Protein AF-A0A4X2KFP1-F1 (afdb_monomer_lite)

InterPro domains:
  IPR050694 LRRC14/PRAME [PTHR14224] (2-94)
  IPR060378 PRAME-like, N-terminal domain [PF27091] (4-67)

Sequence (101 aa):
MQSLLFLCAVQVTRHHTLACWALASLPRELYPALFQAAFMYGRTLVLQALVQTWPYPCLSFRQLLPKPKQLGWPERPRKESVQAVILALLAAPRSRESSSR

Radius of gyration: 14.13 Å; chains: 1; bounding box: 24×28×51 Å

Structure (mmCIF, N/CA/C/O backbone):
data_AF-A0A4X2KFP1-F1
#
_entry.id   AF-A0A4X2KFP1-F1
#
loop_
_atom_site.group_PDB
_atom_site.id
_atom_site.type_symbol
_atom_site.label_atom_id
_atom_site.label_alt_id
_atom_site.label_comp_id
_atom_site.label_asym_id
_atom_site.label_entity_id
_atom_site.label_seq_id
_atom_site.pdbx_PDB_ins_code
_atom_site.Cartn_x
_atom_site.Cartn_y
_atom_site.Cartn_z
_atom_site.occupancy
_atom_site.B_iso_or_equiv
_atom_site.auth_seq_id
_atom_site.auth_comp_id
_atom_site.auth_asym_id
_atom_site.auth_atom_id
_atom_site.pdbx_PDB_model_num
ATOM 1 N N . MET A 1 1 ? -15.492 -0.911 13.848 1.00 51.03 1 MET A N 1
ATOM 2 C CA . MET A 1 1 ? -15.079 -2.331 13.903 1.00 51.03 1 MET A CA 1
ATOM 3 C C . MET A 1 1 ? -14.133 -2.579 12.738 1.00 51.03 1 MET A C 1
ATOM 5 O O . MET A 1 1 ? -14.482 -2.202 11.626 1.00 51.03 1 MET A O 1
ATOM 9 N N . GLN A 1 2 ? -12.928 -3.098 12.980 1.00 66.12 2 GLN A N 1
ATOM 10 C CA . GLN A 1 2 ? -11.986 -3.442 11.905 1.00 66.12 2 GLN A CA 1
ATOM 11 C C . GLN A 1 2 ? -12.395 -4.796 11.314 1.00 66.12 2 GLN A C 1
ATOM 13 O O . GLN A 1 2 ? -12.645 -5.735 12.065 1.00 66.12 2 GLN A O 1
ATOM 18 N N . SER A 1 3 ? -12.516 -4.897 9.988 1.00 81.25 3 SER A N 1
ATOM 19 C CA . SER A 1 3 ? -12.847 -6.170 9.338 1.00 81.25 3 SER A CA 1
ATOM 20 C C . SER A 1 3 ? -11.666 -7.143 9.424 1.00 81.25 3 SER A C 1
ATOM 22 O O . SER A 1 3 ? -10.509 -6.721 9.442 1.00 81.25 3 SER A O 1
ATOM 24 N N . LEU A 1 4 ? -11.938 -8.453 9.430 1.00 84.19 4 LEU A N 1
ATOM 25 C CA . LEU A 1 4 ? -10.886 -9.480 9.388 1.00 84.19 4 LEU A CA 1
ATOM 26 C C . LEU A 1 4 ? -9.960 -9.292 8.181 1.00 84.19 4 LEU A C 1
ATOM 28 O O . LEU A 1 4 ? -8.747 -9.390 8.316 1.00 84.19 4 LEU A O 1
ATOM 32 N N . LEU A 1 5 ? -10.526 -8.920 7.029 1.00 84.31 5 LEU A N 1
ATOM 33 C CA . LEU A 1 5 ? -9.762 -8.590 5.825 1.00 84.31 5 LEU A CA 1
ATOM 34 C C . LEU A 1 5 ? -8.757 -7.465 6.068 1.00 84.31 5 LEU A C 1
ATOM 36 O O . LEU A 1 5 ? -7.614 -7.556 5.625 1.00 84.31 5 LEU A O 1
ATOM 40 N N . PHE A 1 6 ? -9.162 -6.421 6.795 1.00 82.50 6 PHE A N 1
ATOM 41 C CA . PHE A 1 6 ? -8.265 -5.327 7.132 1.00 82.50 6 PHE A CA 1
ATOM 42 C C . PHE A 1 6 ? -7.125 -5.808 8.031 1.00 82.50 6 PHE A C 1
ATOM 44 O O . PHE A 1 6 ? -5.969 -5.533 7.735 1.00 82.50 6 PHE A O 1
ATOM 51 N N . LEU A 1 7 ? -7.423 -6.580 9.080 1.00 84.00 7 LEU A N 1
ATOM 52 C CA . LEU A 1 7 ? -6.397 -7.125 9.978 1.00 84.00 7 LEU A CA 1
ATOM 53 C C . LEU A 1 7 ? -5.424 -8.063 9.248 1.00 84.00 7 LEU A C 1
ATOM 55 O O . LEU A 1 7 ? -4.211 -7.953 9.435 1.00 84.00 7 LEU A O 1
ATOM 59 N N . CYS A 1 8 ? -5.930 -8.921 8.358 1.00 86.38 8 CYS A N 1
ATOM 60 C CA . CYS A 1 8 ? -5.096 -9.735 7.475 1.00 86.38 8 CYS A CA 1
ATOM 61 C C . CYS A 1 8 ? -4.197 -8.854 6.601 1.00 86.38 8 CYS A C 1
ATOM 63 O O . CYS A 1 8 ? -2.998 -9.106 6.517 1.00 86.38 8 CYS A O 1
ATOM 65 N N . ALA A 1 9 ? -4.735 -7.786 6.007 1.00 86.69 9 ALA A N 1
ATOM 66 C CA . ALA A 1 9 ? -3.953 -6.858 5.199 1.00 86.69 9 ALA A CA 1
ATOM 67 C C . ALA A 1 9 ? -2.849 -6.156 6.009 1.00 86.69 9 ALA A C 1
ATOM 69 O O . ALA A 1 9 ? -1.717 -6.037 5.533 1.00 86.69 9 ALA A O 1
ATOM 70 N N . VAL A 1 10 ? -3.127 -5.746 7.251 1.00 86.62 10 VAL A N 1
ATOM 71 C CA . VAL A 1 10 ? -2.102 -5.208 8.163 1.00 86.62 10 VAL A CA 1
ATOM 72 C C . VAL A 1 10 ? -0.986 -6.223 8.385 1.00 86.62 10 VAL A C 1
ATOM 74 O O . VAL A 1 10 ? 0.193 -5.881 8.285 1.00 86.62 10 VAL A O 1
ATOM 77 N N . GLN A 1 11 ? -1.347 -7.475 8.655 1.00 88.44 11 GLN A N 1
ATOM 78 C CA . GLN A 1 11 ? -0.365 -8.505 8.965 1.00 88.44 11 GLN A CA 1
ATOM 79 C C . GLN A 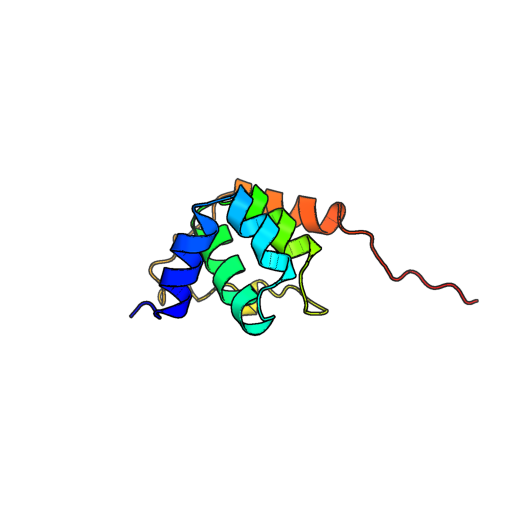1 11 ? 0.473 -8.897 7.743 1.00 88.44 11 GLN A C 1
ATOM 81 O O . GLN A 1 11 ? 1.690 -9.029 7.856 1.00 88.44 11 GLN A O 1
ATOM 86 N N . VAL A 1 12 ? -0.141 -9.007 6.564 1.00 86.31 12 VAL A N 1
ATOM 87 C CA . VAL A 1 12 ? 0.571 -9.280 5.307 1.00 86.31 12 VAL A CA 1
ATOM 88 C C . VAL A 1 12 ? 1.539 -8.140 4.989 1.00 86.31 12 VAL A C 1
ATOM 90 O O . VAL A 1 12 ? 2.725 -8.376 4.780 1.00 86.31 12 VAL A O 1
ATOM 93 N N . THR A 1 13 ? 1.076 -6.887 5.039 1.00 85.50 13 THR A N 1
ATOM 94 C CA . THR A 1 13 ? 1.900 -5.706 4.707 1.00 85.50 13 THR A CA 1
ATOM 95 C C . THR A 1 13 ? 3.033 -5.439 5.705 1.00 85.50 13 THR A C 1
ATOM 97 O O . THR A 1 13 ? 3.950 -4.672 5.402 1.00 85.50 13 THR A O 1
ATOM 100 N N . ARG A 1 14 ? 3.018 -6.085 6.878 1.00 86.56 14 ARG A N 1
ATOM 101 C CA . ARG A 1 14 ? 4.122 -6.065 7.847 1.00 86.56 14 ARG A CA 1
ATOM 102 C C . ARG A 1 14 ? 5.354 -6.821 7.338 1.00 86.56 14 ARG A C 1
ATOM 104 O O . ARG A 1 14 ? 6.474 -6.413 7.641 1.00 86.56 14 ARG A O 1
ATOM 111 N N . HIS A 1 15 ? 5.162 -7.881 6.553 1.00 87.44 15 HIS A N 1
ATOM 112 C CA . HIS A 1 15 ? 6.241 -8.687 5.981 1.00 87.44 15 HIS A CA 1
ATOM 113 C C . HIS A 1 15 ? 6.541 -8.243 4.547 1.00 87.44 15 HIS A C 1
ATOM 115 O O . HIS A 1 15 ? 6.100 -8.866 3.590 1.00 87.44 15 HIS A O 1
ATOM 121 N N . HIS A 1 16 ? 7.305 -7.157 4.402 1.00 81.44 16 HIS A N 1
ATOM 122 C CA . HIS A 1 16 ? 7.544 -6.463 3.130 1.00 81.44 16 HIS A CA 1
ATOM 123 C C . HIS A 1 16 ? 7.911 -7.374 1.943 1.00 81.44 16 HIS A C 1
ATOM 125 O O . HIS A 1 16 ? 7.297 -7.266 0.887 1.00 81.44 16 HIS A O 1
ATOM 131 N N . THR A 1 17 ? 8.881 -8.277 2.104 1.00 82.62 17 THR A N 1
ATOM 132 C CA . THR A 1 17 ? 9.329 -9.182 1.032 1.00 82.62 17 TH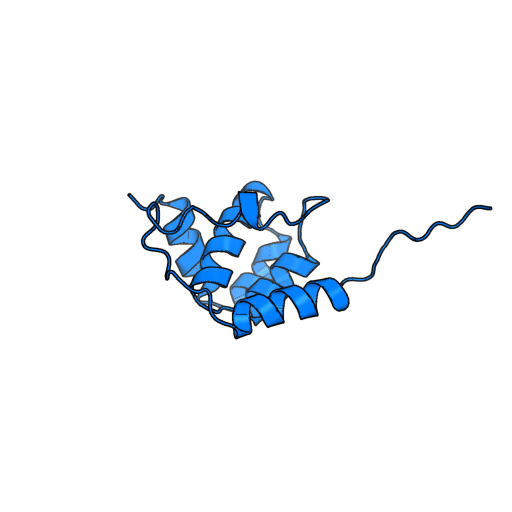R A CA 1
ATOM 133 C C . THR A 1 17 ? 8.248 -10.188 0.657 1.00 82.62 17 THR A C 1
ATOM 135 O O . THR A 1 17 ? 7.853 -10.253 -0.503 1.00 82.62 17 THR A O 1
ATOM 138 N N . LEU A 1 18 ? 7.725 -10.927 1.638 1.00 83.12 18 LEU A N 1
ATOM 139 C CA . LEU A 1 18 ? 6.660 -11.912 1.425 1.00 83.12 18 LEU A CA 1
ATOM 140 C C . LEU A 1 18 ? 5.401 -11.275 0.835 1.00 83.12 18 LEU A C 1
ATOM 142 O O . LEU A 1 18 ? 4.782 -11.869 -0.040 1.00 83.12 18 LEU A O 1
ATOM 146 N N . ALA A 1 19 ? 5.057 -10.060 1.266 1.00 84.31 19 ALA A N 1
ATOM 147 C CA . ALA A 1 19 ? 3.945 -9.304 0.712 1.00 84.31 19 ALA A CA 1
ATOM 148 C C . ALA A 1 19 ? 4.147 -9.073 -0.785 1.00 84.31 19 ALA A C 1
ATOM 150 O O . ALA A 1 19 ? 3.284 -9.465 -1.558 1.00 84.31 19 ALA A O 1
ATOM 151 N N . CYS A 1 20 ? 5.291 -8.515 -1.198 1.00 84.50 20 CYS A N 1
ATOM 152 C CA . CYS A 1 20 ? 5.579 -8.254 -2.611 1.00 84.50 20 CYS A CA 1
ATOM 153 C C . CYS A 1 20 ? 5.532 -9.526 -3.471 1.00 84.50 20 CYS A C 1
ATOM 155 O O . CYS A 1 20 ? 4.985 -9.484 -4.568 1.00 84.50 20 CYS A O 1
ATOM 157 N N . TRP A 1 21 ? 6.053 -10.650 -2.966 1.00 84.38 21 TRP A N 1
ATOM 158 C CA . TRP A 1 21 ? 5.980 -11.942 -3.660 1.00 84.38 21 TRP A CA 1
ATOM 159 C C . TRP A 1 21 ? 4.547 -12.474 -3.762 1.00 84.38 21 TRP A C 1
ATOM 161 O O . TRP A 1 21 ? 4.144 -12.968 -4.812 1.00 84.38 21 TRP A O 1
ATOM 171 N N . ALA A 1 22 ? 3.763 -12.347 -2.692 1.00 85.69 22 ALA A N 1
ATOM 172 C CA . ALA A 1 22 ? 2.386 -12.822 -2.656 1.00 85.69 22 ALA A CA 1
ATOM 173 C C . ALA A 1 22 ? 1.437 -11.978 -3.519 1.00 85.69 22 ALA A C 1
ATOM 175 O O . ALA A 1 22 ? 0.414 -12.496 -3.949 1.00 85.69 22 ALA A O 1
ATOM 176 N N . LEU A 1 23 ? 1.750 -10.708 -3.814 1.00 84.75 23 LEU A N 1
ATOM 177 C CA . LEU A 1 23 ? 0.875 -9.851 -4.631 1.00 84.75 23 LEU A CA 1
ATOM 178 C C . LEU A 1 23 ? 0.486 -10.507 -5.960 1.00 84.75 23 LEU A C 1
ATOM 180 O O . LEU A 1 23 ? -0.678 -10.446 -6.335 1.00 84.75 23 LEU A O 1
ATOM 184 N N . ALA A 1 24 ? 1.415 -11.204 -6.618 1.00 80.12 24 ALA A N 1
ATOM 185 C CA . ALA A 1 24 ? 1.150 -11.867 -7.895 1.00 80.12 24 ALA A CA 1
ATOM 186 C C . ALA A 1 24 ? 0.138 -13.028 -7.808 1.00 80.12 24 ALA A C 1
ATOM 188 O O . ALA A 1 24 ? -0.485 -13.364 -8.812 1.00 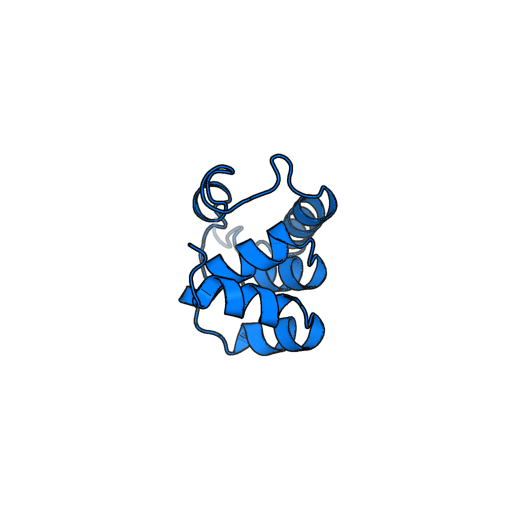80.12 24 ALA A O 1
ATOM 189 N N . SER A 1 25 ? -0.030 -13.650 -6.636 1.00 84.44 25 SER A N 1
ATOM 190 C CA . SER A 1 25 ? -0.942 -14.783 -6.425 1.00 84.44 25 SER A CA 1
ATOM 191 C C . SER A 1 25 ? -2.236 -14.404 -5.703 1.00 84.44 25 SER A C 1
ATOM 193 O O . SER A 1 25 ? -3.114 -15.251 -5.529 1.00 84.44 25 SER A O 1
ATOM 195 N N . LEU A 1 26 ? -2.374 -13.148 -5.271 1.00 86.31 26 LEU A N 1
ATOM 196 C CA . LEU A 1 26 ? -3.523 -12.703 -4.493 1.00 86.31 26 LEU A CA 1
ATOM 197 C C . LEU A 1 26 ? -4.706 -12.299 -5.388 1.00 86.31 26 LEU A C 1
ATOM 199 O O . LEU A 1 26 ? -4.524 -11.670 -6.432 1.00 86.31 26 LEU A O 1
ATOM 203 N N . PRO A 1 27 ? -5.946 -12.589 -4.958 1.00 86.56 27 PRO A N 1
ATOM 204 C CA . PRO A 1 27 ? -7.132 -12.111 -5.650 1.00 86.56 27 PRO A CA 1
ATOM 205 C C . PRO A 1 27 ? -7.217 -10.576 -5.631 1.00 86.56 27 PRO A C 1
ATOM 207 O O . PRO A 1 27 ? -6.928 -9.915 -4.626 1.00 86.56 27 PRO A O 1
ATOM 210 N N . ARG A 1 28 ? -7.662 -10.002 -6.755 1.00 86.31 28 ARG A N 1
ATOM 211 C CA . ARG A 1 28 ? -7.770 -8.548 -6.994 1.00 86.31 28 ARG A CA 1
ATOM 212 C C . ARG A 1 28 ? -8.655 -7.817 -5.975 1.00 86.31 28 ARG A C 1
ATOM 214 O O . ARG A 1 28 ? -8.500 -6.614 -5.768 1.00 86.31 28 ARG A O 1
ATOM 221 N N . GLU A 1 29 ? -9.583 -8.517 -5.331 1.00 86.56 29 GLU A N 1
ATOM 222 C CA . GLU A 1 29 ? -10.499 -7.979 -4.321 1.00 86.56 29 GLU A CA 1
ATOM 223 C C . GLU A 1 29 ? -9.767 -7.591 -3.023 1.00 86.56 29 GLU A C 1
ATOM 225 O O . GLU A 1 29 ? -10.257 -6.756 -2.262 1.00 86.56 29 GLU A O 1
ATOM 230 N N . LEU A 1 30 ? -8.573 -8.148 -2.778 1.00 86.94 30 LEU A N 1
ATOM 231 C CA . LEU A 1 30 ? -7.765 -7.852 -1.589 1.00 86.94 30 LEU A CA 1
ATOM 232 C C . LEU A 1 30 ? -6.859 -6.628 -1.761 1.00 86.94 30 LEU A C 1
ATOM 234 O O . LEU A 1 30 ? -6.446 -6.026 -0.767 1.00 86.94 30 LEU A O 1
ATOM 238 N N . TYR A 1 31 ? -6.583 -6.220 -3.001 1.00 89.69 31 TYR A N 1
ATOM 239 C CA . TYR A 1 31 ? -5.711 -5.083 -3.309 1.00 89.69 31 TYR A CA 1
ATOM 240 C C . TYR A 1 31 ? -6.135 -3.775 -2.620 1.00 89.69 31 TYR A C 1
ATOM 242 O O . TYR A 1 31 ? -5.267 -3.114 -2.044 1.00 89.69 31 TYR A O 1
ATOM 250 N N . PRO A 1 32 ? -7.431 -3.398 -2.579 1.00 89.31 32 PRO A N 1
ATOM 251 C CA . PRO A 1 32 ? -7.881 -2.218 -1.844 1.00 89.31 32 PRO A CA 1
ATOM 252 C C . PRO A 1 32 ? -7.530 -2.242 -0.352 1.00 89.31 32 PRO A C 1
ATOM 254 O O . PRO A 1 32 ? -7.028 -1.250 0.180 1.00 89.31 32 PRO A O 1
ATOM 257 N N . ALA A 1 33 ? -7.744 -3.379 0.315 1.00 88.12 33 ALA A N 1
ATOM 258 C CA . ALA A 1 33 ? -7.455 -3.533 1.740 1.00 88.12 33 ALA A CA 1
ATOM 259 C C . ALA A 1 33 ? -5.942 -3.517 2.017 1.00 88.12 33 ALA A C 1
ATOM 261 O O . ALA A 1 33 ? -5.487 -2.887 2.975 1.00 88.12 33 ALA A O 1
ATOM 262 N N . LEU A 1 34 ? -5.149 -4.154 1.149 1.00 89.38 34 LEU A N 1
ATOM 263 C CA . LEU A 1 34 ? -3.685 -4.141 1.220 1.00 89.38 34 LEU A CA 1
ATOM 264 C C . LEU A 1 34 ? -3.123 -2.737 1.016 1.00 89.38 34 LEU A C 1
ATOM 266 O O . LEU A 1 34 ? -2.251 -2.316 1.775 1.00 89.38 34 LEU A O 1
ATOM 270 N N . PHE A 1 35 ? -3.662 -1.983 0.056 1.00 90.62 35 PHE A N 1
ATOM 271 C CA . PHE A 1 35 ? -3.280 -0.592 -0.164 1.00 90.62 35 PHE A CA 1
ATOM 272 C C . PHE A 1 35 ? -3.591 0.273 1.053 1.00 90.62 35 PHE A C 1
ATOM 274 O O . PHE A 1 35 ? -2.715 0.992 1.524 1.00 90.62 35 PHE A O 1
ATOM 281 N N . GLN A 1 36 ? -4.802 0.170 1.608 1.00 88.38 36 GLN A N 1
ATOM 282 C CA . GLN A 1 36 ? -5.192 0.892 2.822 1.00 88.38 36 GLN A CA 1
ATOM 283 C C . GLN A 1 36 ? -4.226 0.640 3.980 1.00 88.38 36 GLN A C 1
ATOM 285 O O . GLN A 1 36 ? -3.745 1.589 4.601 1.00 88.38 36 GLN A O 1
ATOM 290 N N . ALA A 1 37 ? -3.936 -0.632 4.260 1.00 88.00 37 ALA A N 1
ATOM 291 C CA . ALA A 1 37 ? -3.035 -1.021 5.335 1.00 88.00 37 ALA A CA 1
ATOM 292 C C . ALA A 1 37 ? -1.607 -0.520 5.072 1.00 88.00 37 ALA A C 1
ATOM 294 O O . ALA A 1 37 ? -1.028 0.177 5.907 1.00 88.00 37 ALA A O 1
ATOM 295 N N . ALA A 1 38 ? -1.054 -0.796 3.889 1.00 89.62 38 ALA A N 1
ATOM 296 C CA . ALA A 1 38 ? 0.293 -0.368 3.528 1.00 89.62 38 ALA A CA 1
ATOM 297 C C . ALA A 1 38 ? 0.437 1.163 3.580 1.00 89.62 38 ALA A C 1
ATOM 299 O O . ALA A 1 38 ? 1.435 1.679 4.086 1.00 89.62 38 ALA A O 1
ATOM 300 N N . PHE A 1 39 ? -0.587 1.892 3.134 1.00 88.88 39 PHE A N 1
ATOM 301 C CA . PHE A 1 39 ? -0.616 3.350 3.142 1.00 88.88 39 PHE A CA 1
ATOM 302 C C . PHE A 1 39 ? -0.660 3.913 4.561 1.00 88.88 39 PHE A C 1
ATOM 304 O O . PHE A 1 39 ? 0.156 4.773 4.908 1.00 88.88 39 PHE A O 1
ATOM 311 N N . MET A 1 40 ? -1.562 3.387 5.394 1.00 84.81 40 MET A N 1
ATOM 312 C CA . MET A 1 40 ? -1.740 3.817 6.781 1.00 84.81 40 MET A CA 1
ATOM 313 C C . MET A 1 40 ? -0.490 3.554 7.634 1.00 84.81 40 MET A C 1
ATOM 315 O O . MET A 1 40 ? -0.095 4.406 8.431 1.00 84.81 40 MET A O 1
ATOM 319 N N . TYR A 1 41 ? 0.164 2.405 7.444 1.00 84.88 41 TYR A N 1
ATOM 320 C CA . TYR A 1 41 ? 1.344 2.012 8.221 1.00 84.88 41 TYR A CA 1
ATOM 321 C C . TYR A 1 41 ? 2.685 2.446 7.611 1.00 84.88 41 TYR A C 1
ATOM 323 O O . TYR A 1 41 ? 3.728 2.109 8.170 1.00 84.88 41 TYR A O 1
ATOM 331 N N . GLY A 1 42 ? 2.701 3.193 6.501 1.00 86.62 42 GLY A N 1
ATOM 332 C CA . GLY A 1 42 ? 3.958 3.675 5.912 1.00 86.62 42 GLY A CA 1
ATOM 333 C C . GLY A 1 42 ? 4.797 2.592 5.233 1.00 86.62 42 GLY A C 1
ATOM 334 O O . GLY A 1 42 ? 6.021 2.677 5.226 1.00 86.62 42 GLY A O 1
ATOM 335 N N . ARG A 1 43 ? 4.176 1.542 4.690 1.00 90.44 43 ARG A N 1
ATOM 336 C CA . ARG A 1 43 ? 4.871 0.409 4.058 1.00 90.44 43 ARG A CA 1
ATOM 337 C C . ARG A 1 43 ? 5.222 0.735 2.602 1.00 90.44 43 ARG A C 1
ATOM 339 O O . ARG A 1 43 ? 4.643 0.172 1.678 1.00 90.44 43 ARG A O 1
ATOM 346 N N . THR A 1 44 ? 6.172 1.645 2.402 1.00 89.50 44 THR A N 1
ATOM 347 C CA . THR A 1 44 ? 6.538 2.227 1.093 1.00 89.50 44 THR A CA 1
ATOM 348 C C . THR A 1 44 ? 6.887 1.199 0.013 1.00 89.50 44 THR A C 1
ATOM 350 O O . THR A 1 44 ? 6.356 1.293 -1.088 1.00 89.50 44 THR A O 1
ATOM 353 N N . LEU A 1 45 ? 7.698 0.182 0.318 1.00 88.62 45 LEU A N 1
ATOM 354 C CA . LEU A 1 45 ? 8.053 -0.872 -0.649 1.00 88.62 45 LEU A CA 1
ATOM 355 C C . LEU A 1 45 ? 6.832 -1.673 -1.125 1.00 88.62 45 LEU A C 1
ATOM 357 O O . LEU A 1 45 ? 6.682 -1.946 -2.312 1.00 88.62 45 LEU A O 1
ATOM 361 N N . VAL A 1 46 ? 5.930 -2.006 -0.197 1.00 90.00 46 VAL A N 1
ATOM 362 C CA . VAL A 1 46 ? 4.708 -2.758 -0.510 1.00 90.00 46 VAL A CA 1
ATOM 363 C C . VAL A 1 46 ? 3.734 -1.880 -1.289 1.00 90.00 46 VAL A C 1
ATOM 365 O O . VAL A 1 46 ? 3.110 -2.358 -2.228 1.00 90.00 46 VAL A O 1
ATOM 368 N N . LEU A 1 47 ? 3.642 -0.587 -0.956 1.00 90.81 47 LEU A N 1
ATOM 369 C CA . LEU A 1 47 ? 2.868 0.386 -1.733 1.00 90.81 47 LEU A CA 1
ATOM 370 C C . LEU A 1 47 ? 3.358 0.478 -3.172 1.00 90.81 47 LEU A C 1
ATOM 372 O O . LEU A 1 47 ? 2.538 0.466 -4.082 1.00 90.81 47 LEU A O 1
ATOM 376 N N . GLN A 1 48 ? 4.673 0.550 -3.381 1.00 90.12 48 GLN A N 1
ATOM 377 C CA . GLN A 1 48 ? 5.228 0.604 -4.728 1.00 90.12 48 GLN A CA 1
ATOM 378 C C . GLN A 1 48 ? 4.862 -0.652 -5.516 1.00 90.12 48 GLN A C 1
ATOM 380 O O . GLN A 1 48 ? 4.293 -0.538 -6.597 1.00 90.12 48 GLN A O 1
ATOM 385 N N . ALA A 1 49 ? 5.086 -1.839 -4.948 1.00 89.81 49 ALA A N 1
ATOM 386 C CA . ALA A 1 49 ? 4.728 -3.098 -5.597 1.00 89.81 49 ALA A CA 1
ATOM 387 C C . ALA A 1 49 ? 3.215 -3.220 -5.872 1.00 89.81 49 ALA A C 1
ATOM 389 O O . ALA A 1 49 ? 2.817 -3.671 -6.946 1.00 89.81 49 ALA A O 1
ATOM 390 N N . LEU A 1 50 ? 2.367 -2.766 -4.943 1.00 90.75 50 LEU A N 1
ATOM 391 C CA . LEU A 1 50 ? 0.910 -2.729 -5.112 1.00 90.75 50 LEU A CA 1
ATOM 392 C C . LEU A 1 50 ? 0.490 -1.831 -6.270 1.00 90.75 50 LEU A C 1
ATOM 394 O O . LEU A 1 50 ? -0.369 -2.217 -7.051 1.00 90.75 50 LEU A O 1
ATOM 398 N N . VAL A 1 51 ? 1.083 -0.642 -6.381 1.00 90.69 51 VAL A N 1
ATOM 399 C CA . VAL A 1 51 ? 0.778 0.302 -7.462 1.00 90.69 51 VAL A CA 1
ATOM 400 C C . VAL A 1 51 ? 1.237 -0.253 -8.813 1.00 90.69 51 VAL A C 1
ATOM 402 O O . VAL A 1 51 ? 0.509 -0.121 -9.792 1.00 90.69 51 VAL A O 1
ATOM 405 N N . GLN A 1 52 ? 2.396 -0.917 -8.866 1.00 87.50 52 GLN A N 1
ATOM 406 C CA . GLN A 1 52 ? 2.903 -1.550 -10.093 1.00 87.50 52 GLN A CA 1
ATOM 407 C C . GLN A 1 52 ? 2.041 -2.723 -10.563 1.00 87.50 52 GLN A C 1
ATOM 409 O O . GLN A 1 52 ? 1.855 -2.925 -11.758 1.00 87.50 52 GLN A O 1
ATOM 414 N N . THR A 1 53 ? 1.510 -3.502 -9.623 1.00 88.81 53 THR A N 1
ATOM 415 C CA . THR A 1 53 ? 0.685 -4.687 -9.906 1.00 88.81 53 THR A CA 1
ATOM 416 C C . THR A 1 53 ? -0.809 -4.395 -9.785 1.00 88.81 53 THR A C 1
ATOM 418 O O . THR A 1 53 ? -1.608 -5.317 -9.630 1.00 88.81 53 THR A O 1
ATOM 421 N N . TRP A 1 54 ? -1.198 -3.116 -9.811 1.00 89.94 54 TRP A N 1
ATOM 422 C CA . TRP A 1 54 ? -2.563 -2.710 -9.508 1.00 89.94 54 TRP A CA 1
ATOM 423 C C . TRP A 1 54 ? -3.540 -3.256 -10.563 1.00 89.94 54 TRP A C 1
ATOM 425 O O . TRP A 1 54 ? -3.420 -2.914 -11.739 1.00 89.94 54 TRP A O 1
ATOM 435 N N . PRO A 1 55 ? -4.537 -4.074 -10.178 1.00 87.06 55 PRO A N 1
ATOM 436 C CA . PRO A 1 55 ? -5.371 -4.801 -11.134 1.00 87.06 55 PRO A CA 1
ATOM 437 C C . PRO A 1 55 ? -6.509 -3.954 -11.724 1.00 87.06 55 PRO A C 1
ATOM 439 O O . PRO A 1 55 ? -7.263 -4.440 -12.565 1.00 87.06 55 PRO A O 1
ATOM 442 N N . TYR A 1 56 ? -6.669 -2.702 -11.282 1.00 86.06 56 TYR A N 1
ATOM 443 C CA . TYR A 1 56 ? -7.731 -1.800 -11.733 1.00 86.06 56 TYR A CA 1
ATOM 444 C C . TYR A 1 56 ? -7.172 -0.691 -12.633 1.00 86.06 56 TYR A C 1
ATOM 446 O O . TYR A 1 56 ? -6.055 -0.228 -12.416 1.00 86.06 56 TYR A O 1
ATOM 454 N N . PRO A 1 57 ? -7.960 -0.176 -13.595 1.00 82.56 57 PRO A N 1
ATOM 455 C CA . PRO A 1 57 ? -7.495 0.859 -14.522 1.00 82.56 57 PRO A CA 1
ATOM 456 C C . PRO A 1 57 ? -7.199 2.202 -13.842 1.00 82.56 57 PRO A C 1
ATOM 458 O O . PRO A 1 57 ? -6.502 3.043 -14.405 1.00 82.56 57 PRO A O 1
ATOM 461 N N . CYS A 1 58 ? -7.753 2.440 -12.651 1.00 84.44 58 CYS A N 1
ATOM 462 C CA . CYS A 1 58 ? -7.567 3.679 -11.912 1.00 84.44 58 CYS A CA 1
ATOM 463 C C . CYS A 1 58 ? -7.316 3.387 -10.433 1.00 84.44 58 CYS A C 1
ATOM 465 O O . CYS A 1 58 ? -8.009 2.577 -9.812 1.00 84.44 58 CYS A O 1
ATOM 467 N N . LEU A 1 59 ? -6.357 4.104 -9.851 1.00 86.94 59 LEU A N 1
ATOM 468 C CA . LEU A 1 59 ? -6.090 4.094 -8.418 1.00 86.94 59 LEU A CA 1
ATOM 469 C C . LEU A 1 59 ? -6.749 5.326 -7.788 1.00 86.94 59 LEU A C 1
ATOM 471 O O . LEU A 1 59 ? -6.204 6.428 -7.800 1.00 86.94 59 LEU A O 1
ATOM 475 N N . SER A 1 60 ? -7.970 5.152 -7.277 1.00 85.88 60 SER A N 1
ATOM 476 C CA . SER A 1 60 ? -8.741 6.244 -6.675 1.00 85.88 60 SER A CA 1
ATOM 477 C C . SER A 1 60 ? -8.502 6.322 -5.172 1.00 85.88 60 SER A C 1
ATOM 479 O O . SER A 1 60 ? -9.081 5.567 -4.393 1.00 85.88 60 SER A O 1
ATOM 481 N N . PHE A 1 61 ? -7.706 7.299 -4.740 1.00 83.25 61 PHE A N 1
ATOM 482 C CA . PHE A 1 61 ? -7.488 7.584 -3.317 1.00 83.25 61 PHE A CA 1
ATOM 483 C C . PHE A 1 61 ? -8.797 7.848 -2.571 1.00 83.25 61 PHE A C 1
ATOM 485 O O . PHE A 1 61 ? -8.952 7.442 -1.428 1.00 83.25 61 PHE A O 1
ATOM 492 N N . ARG A 1 62 ? -9.774 8.483 -3.222 1.00 79.94 62 ARG A N 1
ATOM 493 C CA . ARG A 1 62 ? -11.070 8.780 -2.603 1.00 79.94 62 ARG A CA 1
ATOM 494 C C . ARG A 1 62 ? -11.877 7.518 -2.282 1.00 79.94 62 ARG A C 1
ATOM 496 O O . ARG A 1 62 ? -12.633 7.522 -1.319 1.00 79.94 62 ARG A O 1
ATOM 503 N N . GLN A 1 63 ? -11.747 6.472 -3.099 1.00 80.94 63 GLN A N 1
ATOM 504 C CA . GLN A 1 63 ? -12.417 5.186 -2.875 1.00 80.94 63 GLN A CA 1
ATOM 505 C C . GLN A 1 63 ? -11.616 4.290 -1.931 1.00 80.94 63 GLN A C 1
ATOM 507 O O . GLN A 1 63 ? -12.192 3.561 -1.130 1.00 80.94 63 GLN A O 1
ATOM 512 N N . LEU A 1 64 ? -10.287 4.355 -2.028 1.00 83.69 64 LEU A N 1
ATOM 513 C CA . LEU A 1 64 ? -9.389 3.526 -1.241 1.00 83.69 64 LEU A CA 1
ATOM 514 C C . LEU A 1 64 ? -9.206 4.044 0.173 1.00 83.69 64 LEU A C 1
ATOM 516 O O . LEU A 1 64 ? -9.008 3.241 1.064 1.00 83.69 64 LEU A O 1
ATOM 520 N N . LEU A 1 65 ? -9.254 5.344 0.425 1.00 81.19 65 LEU A N 1
ATOM 521 C CA . LEU A 1 65 ? -8.962 5.879 1.746 1.00 81.19 65 LEU A CA 1
ATOM 522 C C . LEU A 1 65 ? -10.273 6.189 2.480 1.00 81.19 65 LEU A C 1
ATOM 524 O O . LEU A 1 65 ? -11.010 7.083 2.054 1.00 81.19 65 LEU A O 1
ATOM 528 N N . PRO A 1 66 ? -10.609 5.449 3.558 1.00 70.12 66 PRO A N 1
ATOM 529 C CA . PRO A 1 66 ? -11.825 5.710 4.310 1.00 70.12 66 PRO A CA 1
ATOM 530 C C . PRO A 1 66 ? -11.755 7.087 4.969 1.00 70.12 66 PRO A C 1
ATOM 532 O O . PRO A 1 66 ? -10.680 7.626 5.241 1.00 70.12 66 PRO A O 1
ATOM 535 N N . LYS A 1 67 ? -12.925 7.663 5.265 1.00 66.38 67 LYS A N 1
ATOM 536 C CA . LYS A 1 67 ? -12.983 8.933 5.992 1.00 66.38 67 LYS A CA 1
ATOM 537 C C . LYS A 1 67 ? -12.278 8.762 7.348 1.00 66.38 67 LYS A C 1
ATOM 539 O O . LYS A 1 67 ? -12.533 7.758 8.019 1.00 66.38 67 LYS A O 1
ATOM 544 N N . PRO A 1 68 ? -11.471 9.740 7.798 1.00 59.81 68 PRO A N 1
ATOM 545 C CA . PRO A 1 68 ? -10.638 9.618 9.001 1.00 59.81 68 PRO A CA 1
ATOM 546 C C . PRO A 1 68 ? -11.419 9.174 10.251 1.00 59.81 68 PRO A C 1
ATOM 548 O O . PRO A 1 68 ? -10.912 8.416 11.073 1.00 59.81 68 PRO A O 1
ATOM 551 N N . LYS A 1 69 ? -12.706 9.538 10.335 1.00 57.69 69 LYS A N 1
ATOM 552 C CA . LYS A 1 69 ? -13.611 9.179 11.437 1.00 57.69 69 LYS A CA 1
ATOM 553 C C . LYS A 1 69 ? -14.016 7.695 11.503 1.00 57.69 69 LYS A C 1
ATOM 555 O O . LYS A 1 69 ? -14.475 7.260 12.550 1.00 57.69 69 LYS A O 1
ATOM 560 N N . GLN A 1 70 ? -13.900 6.919 10.422 1.00 61.38 70 GLN A N 1
ATOM 561 C CA . GLN A 1 70 ? -14.452 5.553 10.363 1.00 61.38 70 GLN A CA 1
ATOM 562 C C . GLN A 1 70 ? -13.462 4.447 10.751 1.00 61.38 70 GLN A C 1
ATOM 564 O O . GLN A 1 70 ? -13.897 3.385 11.190 1.00 61.38 70 GLN A O 1
ATOM 569 N N . LEU A 1 71 ? -12.152 4.669 10.597 1.00 60.12 71 LEU A N 1
ATOM 570 C CA . LEU A 1 71 ? -11.149 3.603 10.739 1.00 60.12 71 LEU A CA 1
ATOM 571 C C . LEU A 1 71 ? -10.008 3.931 11.716 1.00 60.12 71 LEU A C 1
ATOM 573 O O . LEU A 1 71 ? -8.985 3.252 11.698 1.00 60.12 71 LEU A O 1
ATOM 577 N N . GLY A 1 72 ? -10.153 4.971 12.548 1.00 64.31 72 GLY A N 1
ATOM 578 C CA . GLY A 1 72 ? -9.056 5.442 13.407 1.00 64.31 72 GLY A CA 1
ATOM 579 C C . GLY A 1 72 ? -7.849 5.910 12.590 1.00 64.31 72 GLY A C 1
ATOM 580 O O . GLY A 1 72 ? -6.701 5.718 12.982 1.00 64.31 72 GLY A O 1
ATOM 581 N N . TRP A 1 73 ? -8.118 6.452 11.404 1.00 64.75 73 TRP A N 1
ATOM 582 C CA . TRP A 1 73 ? -7.099 6.884 10.464 1.00 64.75 73 TRP A CA 1
ATOM 583 C C . TRP A 1 73 ? -6.430 8.164 10.977 1.00 64.75 73 TRP A C 1
ATOM 585 O O . TRP A 1 73 ? -7.142 9.059 11.442 1.00 64.75 73 TRP A O 1
ATOM 595 N N . PRO A 1 74 ? -5.093 8.290 10.888 1.00 65.56 74 PRO A N 1
ATOM 596 C CA . PRO A 1 74 ? -4.435 9.537 11.250 1.00 65.56 74 PRO A CA 1
ATOM 597 C C . PRO A 1 74 ? -4.967 10.660 10.351 1.00 65.56 74 PRO A C 1
ATOM 599 O O . PRO A 1 74 ? -5.079 10.473 9.139 1.00 65.56 74 PRO A O 1
ATOM 602 N N . GLU A 1 75 ? -5.284 11.829 10.923 1.00 65.56 75 GLU A N 1
ATOM 603 C CA . GLU A 1 75 ? -5.802 12.976 10.152 1.00 65.56 75 GLU A CA 1
ATOM 604 C C . GLU A 1 75 ? -4.889 13.359 8.982 1.00 65.56 75 GLU A C 1
ATOM 606 O O . GLU A 1 75 ? -5.351 13.880 7.967 1.00 65.56 75 GLU A O 1
ATOM 611 N N . ARG A 1 76 ? -3.586 13.084 9.118 1.00 68.62 76 ARG A N 1
ATOM 612 C CA . ARG A 1 76 ? -2.584 13.315 8.084 1.00 68.62 76 ARG A CA 1
ATOM 613 C C . ARG A 1 76 ? -1.868 12.009 7.737 1.00 68.62 76 ARG A C 1
ATOM 615 O O . ARG A 1 76 ? -1.230 11.423 8.615 1.00 68.62 76 ARG A O 1
ATOM 622 N N . PRO A 1 77 ? -1.924 11.553 6.473 1.00 73.19 77 PRO A N 1
ATOM 623 C CA . PRO A 1 77 ? -1.124 10.419 6.042 1.00 73.19 77 PRO A CA 1
ATOM 624 C C . PRO A 1 77 ? 0.366 10.770 6.059 1.00 73.19 77 PRO A C 1
ATOM 626 O O . PRO A 1 77 ? 0.758 11.931 5.917 1.00 73.19 77 PRO A O 1
ATOM 629 N N . ARG A 1 78 ? 1.217 9.754 6.224 1.00 81.94 78 ARG A N 1
ATOM 630 C CA . ARG A 1 78 ? 2.673 9.944 6.232 1.00 81.94 78 ARG A CA 1
ATOM 631 C C . ARG A 1 78 ? 3.142 10.436 4.861 1.00 81.94 78 ARG A C 1
ATOM 633 O O . ARG A 1 78 ? 2.753 9.874 3.836 1.00 81.94 78 ARG A O 1
ATOM 640 N N . LYS A 1 79 ? 4.025 11.441 4.846 1.00 85.94 79 LYS A N 1
ATOM 641 C CA . LYS A 1 79 ? 4.592 12.018 3.612 1.00 85.94 79 LYS A CA 1
ATOM 642 C C . LYS A 1 79 ? 5.255 10.950 2.733 1.00 85.94 79 LYS A C 1
ATOM 644 O O . LYS A 1 79 ? 5.074 10.957 1.521 1.00 85.94 79 LYS A O 1
ATOM 649 N N . GLU A 1 80 ? 5.939 9.990 3.354 1.00 87.06 80 GLU A N 1
ATOM 650 C CA . GLU A 1 80 ? 6.607 8.885 2.659 1.00 87.06 80 GLU A CA 1
ATOM 651 C C . GLU A 1 80 ? 5.636 7.959 1.920 1.00 87.06 80 GLU A C 1
ATOM 653 O O . GLU A 1 80 ? 5.945 7.524 0.816 1.00 87.06 80 GLU A O 1
ATOM 658 N N . SER A 1 81 ? 4.444 7.694 2.469 1.00 86.31 81 SER A N 1
ATOM 659 C CA . SER A 1 81 ? 3.430 6.876 1.789 1.00 86.31 81 SER A CA 1
ATOM 660 C C . SER A 1 81 ? 2.947 7.550 0.509 1.00 86.31 81 SER A C 1
ATOM 662 O O . SER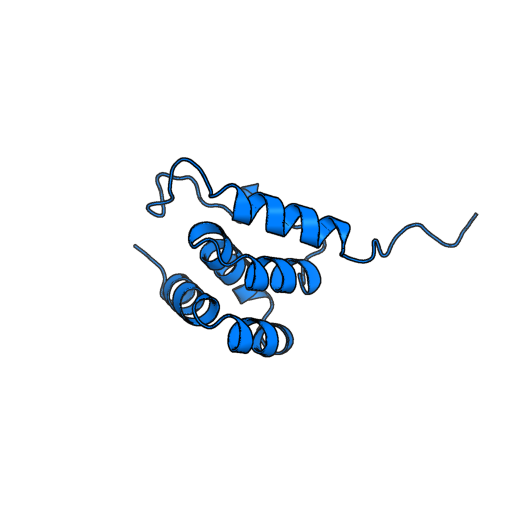 A 1 81 ? 2.824 6.903 -0.527 1.00 86.31 81 SER A O 1
ATOM 664 N N . VAL A 1 82 ? 2.694 8.862 0.570 1.00 87.69 82 VAL A N 1
ATOM 665 C CA . VAL A 1 82 ? 2.265 9.648 -0.596 1.00 87.69 82 VAL A CA 1
ATOM 666 C C . VAL A 1 82 ? 3.371 9.678 -1.646 1.00 87.69 82 VAL A C 1
ATOM 668 O O . VAL A 1 82 ? 3.120 9.392 -2.814 1.00 87.69 82 VAL A O 1
ATOM 671 N N . GLN A 1 83 ? 4.605 9.957 -1.224 1.00 89.00 83 GLN A N 1
ATOM 672 C CA . GLN A 1 83 ? 5.761 9.974 -2.113 1.00 89.00 83 GLN A CA 1
ATOM 673 C C . GLN A 1 83 ? 6.000 8.607 -2.761 1.00 89.00 83 GLN A C 1
ATOM 675 O O . GLN A 1 83 ? 6.232 8.547 -3.963 1.00 89.00 83 GLN A O 1
ATOM 680 N N . ALA A 1 84 ? 5.891 7.512 -2.005 1.00 89.00 84 ALA A N 1
ATOM 681 C CA . ALA A 1 84 ? 6.043 6.161 -2.534 1.00 89.00 84 ALA A CA 1
ATOM 682 C C . ALA A 1 84 ? 5.010 5.851 -3.622 1.00 89.00 84 ALA A C 1
ATOM 684 O O . ALA A 1 84 ? 5.374 5.268 -4.640 1.00 89.00 84 ALA A O 1
ATOM 685 N N . VAL A 1 85 ? 3.754 6.276 -3.449 1.00 89.06 85 VAL A N 1
ATOM 686 C CA . VAL A 1 85 ? 2.724 6.086 -4.479 1.00 89.06 85 VAL A CA 1
ATOM 687 C C . VAL A 1 85 ? 3.001 6.947 -5.711 1.00 89.06 85 VAL A C 1
ATOM 689 O O . VAL A 1 85 ? 2.908 6.437 -6.821 1.00 89.06 85 VAL A O 1
ATOM 692 N N . ILE A 1 86 ? 3.387 8.217 -5.544 1.00 88.50 86 ILE A N 1
ATOM 693 C CA . ILE A 1 86 ? 3.737 9.092 -6.677 1.00 88.50 86 ILE A CA 1
ATOM 694 C C . ILE A 1 86 ? 4.921 8.511 -7.457 1.00 88.50 86 ILE A C 1
ATOM 696 O O . ILE A 1 86 ? 4.849 8.391 -8.676 1.00 88.50 86 ILE A O 1
ATOM 700 N N . LEU A 1 87 ? 5.985 8.104 -6.762 1.00 88.25 87 LEU A N 1
ATOM 701 C CA . LEU A 1 87 ? 7.150 7.478 -7.385 1.00 88.25 87 LEU A CA 1
ATOM 702 C C . LEU A 1 87 ? 6.774 6.186 -8.108 1.00 88.25 87 LEU A C 1
ATOM 704 O O . LEU A 1 87 ? 7.235 5.963 -9.221 1.00 88.25 87 LEU A O 1
ATOM 708 N N . ALA A 1 88 ? 5.911 5.360 -7.517 1.00 87.81 88 ALA A N 1
ATOM 709 C CA . ALA A 1 88 ? 5.440 4.146 -8.169 1.00 87.81 88 ALA A CA 1
ATOM 710 C C . ALA A 1 88 ? 4.618 4.446 -9.426 1.00 87.81 88 ALA A C 1
ATOM 712 O O . ALA A 1 88 ? 4.837 3.818 -10.452 1.00 87.81 88 ALA A O 1
ATOM 713 N N . LEU A 1 89 ? 3.718 5.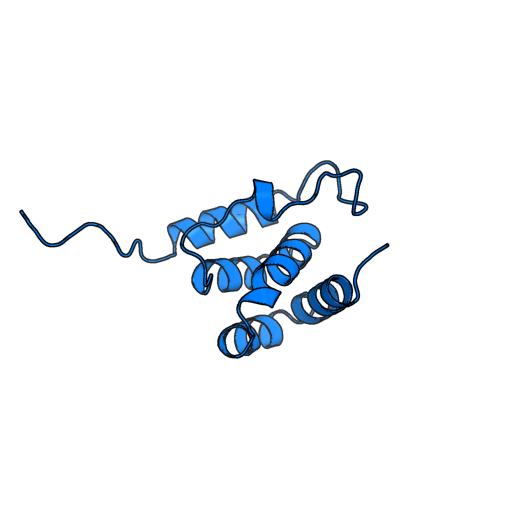429 -9.387 1.00 87.69 89 LEU A N 1
ATOM 714 C CA . LEU A 1 89 ? 2.945 5.833 -10.564 1.00 87.69 89 LEU A CA 1
ATOM 715 C C . LEU A 1 89 ? 3.835 6.391 -11.682 1.00 87.69 89 LEU A C 1
ATOM 717 O O . LEU A 1 89 ? 3.542 6.169 -12.850 1.00 87.69 89 LEU A O 1
ATOM 721 N N . LEU A 1 90 ? 4.915 7.095 -11.333 1.00 86.69 90 LEU A N 1
ATOM 722 C CA . LEU A 1 90 ? 5.893 7.604 -12.300 1.00 86.69 90 LEU A CA 1
ATOM 723 C C . LEU A 1 90 ? 6.790 6.498 -12.872 1.00 86.69 90 LEU A C 1
ATOM 725 O O . LEU A 1 90 ? 7.154 6.558 -14.041 1.00 86.69 90 LEU A O 1
ATOM 729 N N . ALA A 1 91 ? 7.155 5.510 -12.055 1.00 82.38 91 ALA A N 1
ATOM 730 C CA . ALA A 1 91 ? 7.975 4.372 -12.466 1.00 82.38 91 ALA A CA 1
ATOM 731 C C . ALA A 1 91 ? 7.174 3.296 -13.213 1.00 82.38 91 ALA A C 1
ATOM 733 O O . ALA A 1 91 ? 7.762 2.463 -13.899 1.00 82.38 91 ALA A O 1
ATOM 734 N N . ALA A 1 92 ? 5.845 3.290 -13.070 1.00 73.62 92 ALA A N 1
ATOM 735 C CA . ALA A 1 92 ? 4.988 2.394 -13.823 1.00 73.62 92 ALA A CA 1
ATOM 736 C C . ALA A 1 92 ? 5.088 2.751 -15.313 1.00 73.62 92 ALA A C 1
ATOM 738 O O . ALA A 1 92 ? 4.888 3.917 -15.671 1.00 73.62 92 ALA A O 1
ATOM 739 N N . PRO A 1 93 ? 5.395 1.785 -16.199 1.00 60.12 93 PRO A N 1
ATOM 740 C CA . PRO A 1 93 ? 5.419 2.051 -17.625 1.00 60.12 93 PRO A CA 1
ATOM 741 C C . PRO A 1 93 ? 4.027 2.535 -18.019 1.00 60.12 93 PRO A C 1
ATOM 743 O O . PRO A 1 93 ? 3.029 1.836 -17.840 1.00 60.12 93 PRO A O 1
ATOM 746 N N . ARG A 1 94 ? 3.949 3.769 -18.517 1.00 55.69 94 ARG A N 1
ATOM 747 C CA . ARG A 1 94 ? 2.712 4.383 -18.995 1.00 55.69 94 ARG A CA 1
ATOM 748 C C . ARG A 1 94 ? 2.307 3.678 -20.291 1.00 55.69 94 ARG A C 1
ATOM 750 O O . ARG A 1 94 ? 2.499 4.198 -21.383 1.00 55.69 94 ARG A O 1
ATOM 757 N N . SER A 1 95 ? 1.795 2.454 -20.192 1.00 56.06 95 SER A N 1
ATOM 758 C CA . SER A 1 95 ? 1.243 1.708 -21.320 1.00 56.06 95 SER A CA 1
ATOM 759 C C . SER A 1 95 ? -0.076 2.353 -21.729 1.00 56.06 95 SER A C 1
ATOM 761 O O . SER A 1 95 ? -1.140 1.921 -21.289 1.00 56.06 95 SER A O 1
ATOM 763 N N . ARG A 1 96 ? 0.031 3.432 -22.514 1.00 51.28 96 ARG A N 1
ATOM 764 C CA . ARG A 1 96 ? -0.918 3.968 -23.506 1.00 51.28 96 ARG A CA 1
ATOM 765 C C . ARG A 1 96 ? -0.497 5.397 -23.856 1.00 51.28 96 ARG A C 1
ATOM 767 O O . ARG A 1 96 ? -1.079 6.356 -23.368 1.00 51.28 96 ARG A O 1
ATOM 774 N N . GLU A 1 97 ? 0.477 5.520 -24.747 1.00 40.81 97 GLU A N 1
ATOM 775 C CA . GLU A 1 97 ? 0.326 6.475 -25.841 1.00 40.81 97 GLU A CA 1
ATOM 776 C C . GLU A 1 97 ? 0.470 5.665 -27.131 1.00 40.81 97 GLU A C 1
ATOM 778 O O . GLU A 1 97 ? 1.410 4.899 -27.329 1.00 40.81 97 GLU A O 1
ATOM 783 N N . SER A 1 98 ? -0.598 5.698 -27.904 1.00 45.47 98 SER A N 1
ATOM 784 C CA . SER A 1 98 ? -0.937 4.835 -29.021 1.00 45.47 98 SER A CA 1
ATOM 785 C C . SER A 1 98 ? 0.030 4.958 -30.198 1.00 45.47 98 SER A C 1
ATOM 787 O O . SER A 1 98 ? 0.206 6.031 -30.764 1.00 45.47 98 SER A O 1
ATOM 789 N N . SER A 1 99 ? 0.517 3.804 -30.658 1.00 48.66 99 SER A N 1
ATOM 790 C CA . SER A 1 99 ? 0.545 3.517 -32.092 1.00 48.66 99 SER A CA 1
ATOM 791 C C . SER A 1 99 ? -0.839 3.827 -32.671 1.00 48.66 99 SER A C 1
ATOM 793 O O . SER A 1 99 ? -1.807 3.201 -32.245 1.00 48.66 99 SER A O 1
ATOM 795 N N . SER A 1 100 ? -0.902 4.831 -33.551 1.00 52.28 100 SER A N 1
ATOM 796 C CA . SER A 1 100 ? -1.848 5.036 -34.663 1.00 52.28 100 SER A CA 1
ATOM 797 C C . SER A 1 100 ? -2.289 6.502 -34.784 1.00 52.28 100 SER A C 1
ATOM 799 O O . SER A 1 100 ? -3.312 6.901 -34.217 1.00 52.28 100 SER A O 1
ATOM 801 N N . ARG A 1 101 ? -1.538 7.285 -35.560 1.00 41.44 101 ARG A N 1
ATOM 802 C CA . ARG A 1 101 ? -2.052 8.121 -36.655 1.00 41.44 101 ARG A CA 1
ATOM 803 C C . AR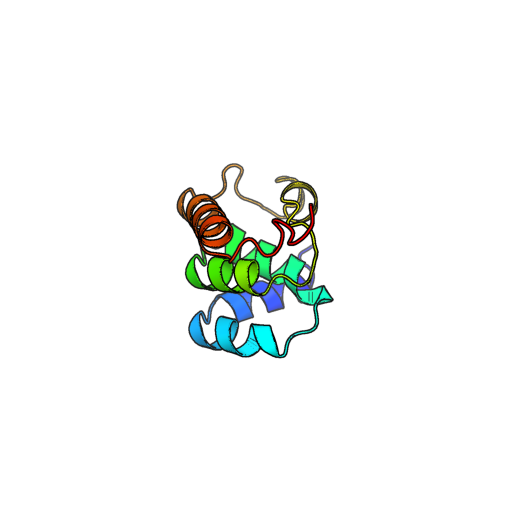G A 1 101 ? -0.902 8.517 -37.566 1.00 41.44 101 ARG A C 1
ATOM 805 O O . ARG A 1 101 ? 0.162 8.868 -37.018 1.00 41.44 101 ARG A O 1
#

Organism: Vombatus ursinus (NCBI:txid29139)

pLDDT: mean 79.93, std 12.66, range [40.81, 90.81]

Secondary structure (DSSP, 8-state):
---HHHHHHHHHHHSHHHHHHHHTTS-GGGHHHHHHHHHHTT-HHHHHHHHHT--SS---HHHHS--TTTTT--SS--HHHHHHHHHHHHHS----S-S--

Foldseek 3Di:
DQDPLLVVLLVLLVPLVSLLVCLVVDDLVSLLSNLQNCQQVVSLSSLLSSLLSNPDPDDDCVVSHDDCVPPVGDPDTDPNSVVSNVVSVVVRPPPDDDDDD